Protein AF-A0A530LPA0-F1 (afdb_monomer_lite)

pLDDT: mean 93.39, std 4.48, range [71.62, 98.31]

Foldseek 3Di:
DDDDDPDDDCVPDPDSLLVVLVCCVVVVDVDDDDQQLSVQQNCVVVVNPDDDDDPQPDPDDDGPDDDDDDDDPPVPVVVVVVRVVVCVVCVVVVVVVSVVSRRFDADPVRHTDND

Structure (mmCIF, N/CA/C/O backbone):
data_AF-A0A530LPA0-F1
#
_entry.id   AF-A0A530LPA0-F1
#
loop_
_atom_site.group_PDB
_atom_site.id
_atom_site.type_symbol
_atom_site.label_atom_id
_atom_site.label_alt_id
_atom_site.label_comp_id
_atom_site.label_asym_id
_atom_site.label_entity_id
_atom_site.label_seq_id
_atom_site.pdbx_PDB_ins_code
_atom_site.Cartn_x
_atom_site.Cartn_y
_atom_site.Cartn_z
_atom_site.occupancy
_atom_site.B_iso_or_equiv
_atom_site.auth_seq_id
_atom_site.auth_comp_id
_atom_site.auth_asym_id
_atom_site.auth_atom_id
_atom_site.pdbx_PDB_model_num
ATOM 1 N N . ALA A 1 1 ? -8.422 -9.489 20.293 1.00 81.62 1 ALA A N 1
ATOM 2 C CA . ALA A 1 1 ? -8.286 -8.972 18.916 1.00 81.62 1 ALA A CA 1
ATOM 3 C C . ALA A 1 1 ? -9.115 -9.838 17.975 1.00 81.62 1 ALA A C 1
ATOM 5 O O . ALA A 1 1 ? -9.119 -11.052 18.153 1.00 81.62 1 ALA A O 1
ATOM 6 N N . LYS A 1 2 ? -9.837 -9.238 17.020 1.00 91.00 2 LYS A N 1
ATOM 7 C CA . LYS A 1 2 ? -10.580 -9.983 15.993 1.00 91.00 2 LYS A CA 1
ATOM 8 C C . LYS A 1 2 ? -9.608 -10.499 14.927 1.00 91.00 2 LYS A C 1
ATOM 10 O O . LYS A 1 2 ? -8.714 -9.766 14.517 1.00 91.00 2 LYS A O 1
ATOM 15 N N . ILE A 1 3 ? -9.770 -11.755 14.516 1.00 91.44 3 ILE A N 1
ATOM 16 C CA . ILE A 1 3 ? -8.892 -12.413 13.541 1.00 91.44 3 ILE A CA 1
ATOM 17 C C . ILE A 1 3 ? -9.481 -12.235 12.142 1.00 91.44 3 ILE A C 1
ATOM 19 O O . ILE A 1 3 ? -10.670 -12.484 11.939 1.00 91.44 3 ILE A O 1
ATOM 23 N N . TYR A 1 4 ? -8.636 -11.844 11.189 1.00 92.56 4 TYR A N 1
ATOM 24 C CA . TYR A 1 4 ? -8.971 -11.752 9.770 1.00 92.56 4 TYR A CA 1
ATOM 25 C C . TYR A 1 4 ? -8.060 -12.704 8.976 1.00 92.56 4 TYR A C 1
ATOM 27 O O . TYR A 1 4 ? -6.855 -12.741 9.240 1.00 92.56 4 TYR A O 1
ATOM 35 N N . PRO A 1 5 ? -8.597 -13.510 8.045 1.00 91.75 5 PRO A N 1
ATOM 36 C CA . PRO A 1 5 ? -7.805 -14.460 7.267 1.00 91.75 5 PRO A CA 1
ATOM 37 C C . PRO A 1 5 ? -6.829 -13.751 6.320 1.00 91.75 5 PRO A C 1
ATOM 39 O O . PRO A 1 5 ? -7.221 -12.892 5.541 1.00 91.75 5 PRO A O 1
ATOM 42 N N . LEU A 1 6 ? -5.554 -14.144 6.339 1.00 84.94 6 LEU A N 1
ATOM 43 C CA . LEU A 1 6 ? -4.540 -13.545 5.461 1.00 84.94 6 LEU A CA 1
ATOM 44 C C . LEU A 1 6 ? -4.772 -13.886 3.980 1.00 84.94 6 LEU A C 1
ATOM 46 O O . LEU A 1 6 ? -4.619 -13.030 3.113 1.00 84.94 6 LEU A O 1
ATOM 50 N N . ALA A 1 7 ? -5.120 -15.142 3.695 1.00 86.94 7 ALA A N 1
ATOM 51 C CA . ALA A 1 7 ? -5.345 -15.637 2.345 1.00 86.94 7 ALA A CA 1
ATOM 52 C C . ALA A 1 7 ? -6.846 -15.776 2.086 1.00 86.94 7 ALA A C 1
ATOM 54 O O . ALA A 1 7 ? -7.522 -16.581 2.727 1.00 86.94 7 ALA A O 1
ATOM 55 N N . VAL A 1 8 ? -7.352 -14.995 1.134 1.00 90.19 8 VAL A N 1
ATOM 56 C CA . VAL A 1 8 ? -8.737 -15.057 0.658 1.00 90.19 8 VAL A CA 1
ATOM 57 C C . VAL A 1 8 ? -8.760 -14.984 -0.864 1.00 90.19 8 VAL A C 1
ATOM 59 O O . VAL A 1 8 ? -7.917 -14.324 -1.471 1.00 90.19 8 VAL A O 1
ATOM 62 N N . ASP A 1 9 ? -9.732 -15.649 -1.486 1.00 91.88 9 ASP A N 1
ATOM 63 C CA . ASP A 1 9 ? -10.008 -15.464 -2.909 1.00 91.88 9 ASP A CA 1
ATOM 64 C C . ASP A 1 9 ? -10.897 -14.230 -3.086 1.00 91.88 9 ASP A C 1
ATOM 66 O O . ASP A 1 9 ? -12.106 -14.272 -2.835 1.00 91.88 9 ASP A O 1
ATOM 70 N N . THR A 1 10 ? -10.288 -13.126 -3.521 1.00 90.12 10 THR A N 1
ATOM 71 C CA . THR A 1 10 ? -10.970 -11.835 -3.669 1.00 90.12 10 THR A CA 1
ATOM 72 C C . THR A 1 10 ? -12.014 -11.802 -4.789 1.00 90.12 10 THR A C 1
ATOM 74 O O . THR A 1 10 ? -12.749 -10.827 -4.907 1.00 90.12 10 THR A O 1
ATOM 77 N N . ARG A 1 11 ? -12.123 -12.861 -5.606 1.00 91.19 11 ARG A N 1
ATOM 78 C CA . ARG A 1 11 ? -13.170 -12.988 -6.635 1.00 91.19 11 ARG A CA 1
ATOM 79 C C . ARG A 1 11 ? -14.525 -13.374 -6.048 1.00 91.19 11 ARG A C 1
ATOM 81 O O . ARG A 1 11 ? -15.550 -13.107 -6.664 1.00 91.19 11 ARG A O 1
ATOM 88 N N . VAL A 1 12 ? -14.524 -14.031 -4.888 1.00 94.00 12 VAL A N 1
ATOM 89 C CA . VAL A 1 12 ? -15.738 -14.542 -4.224 1.00 94.00 12 VAL A CA 1
ATOM 90 C C . VAL A 1 12 ? -15.906 -14.018 -2.800 1.00 94.00 12 VAL A C 1
ATOM 92 O O . VAL A 1 12 ? -16.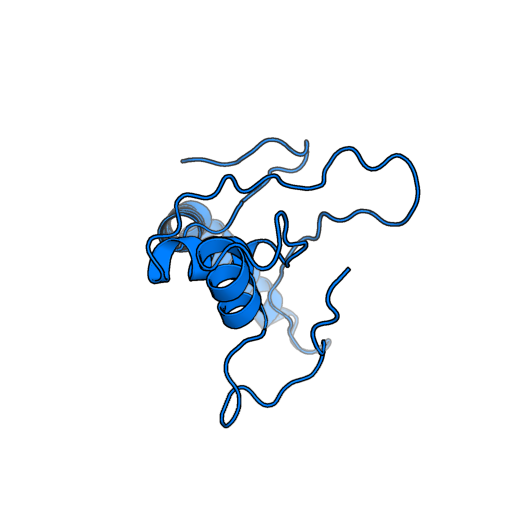995 -14.095 -2.243 1.00 94.00 12 VAL A O 1
ATOM 95 N N . THR A 1 13 ? -14.841 -13.481 -2.207 1.00 91.44 13 THR A N 1
ATOM 96 C CA . THR A 1 13 ? -14.826 -12.912 -0.856 1.00 91.44 13 THR A CA 1
ATOM 97 C C . THR A 1 13 ? -14.344 -11.465 -0.934 1.00 91.44 13 THR A C 1
ATOM 99 O O . THR A 1 13 ? -13.416 -11.190 -1.689 1.00 91.44 13 THR A O 1
ATOM 102 N N . PRO A 1 14 ? -14.909 -10.522 -0.165 1.00 91.25 14 PRO A N 1
ATOM 103 C CA . PRO A 1 14 ? -14.357 -9.173 -0.090 1.00 91.25 14 PRO A CA 1
ATOM 104 C C . PRO A 1 14 ? -12.909 -9.190 0.417 1.00 91.25 14 PRO A C 1
ATOM 106 O O . PRO A 1 14 ? -12.484 -10.095 1.139 1.00 91.25 14 PRO A O 1
ATOM 109 N N . SER A 1 15 ? -12.144 -8.164 0.058 1.00 92.94 15 SER A N 1
ATOM 110 C CA . SER A 1 15 ? -10.784 -7.986 0.566 1.00 92.94 15 SER A CA 1
ATOM 111 C C . SER A 1 15 ? -10.794 -7.802 2.082 1.00 92.94 15 SER A C 1
ATOM 113 O O . SER A 1 15 ? -11.601 -7.041 2.611 1.00 92.94 15 SER A O 1
ATOM 115 N N . MET A 1 16 ? -9.871 -8.437 2.809 1.00 94.12 16 MET A N 1
ATOM 116 C CA . MET A 1 16 ? -9.816 -8.247 4.264 1.00 94.12 16 MET A CA 1
ATOM 117 C C . MET A 1 16 ? -9.449 -6.818 4.666 1.00 94.12 16 MET A C 1
ATOM 119 O O . MET A 1 16 ? -9.877 -6.376 5.726 1.00 94.12 16 MET A O 1
ATOM 123 N N . GLY A 1 17 ? -8.753 -6.063 3.807 1.00 93.75 17 GLY A N 1
ATOM 124 C CA . GLY A 1 17 ? -8.566 -4.624 4.020 1.00 93.75 17 GLY A CA 1
ATOM 125 C C . GLY A 1 17 ? -9.900 -3.879 4.058 1.00 93.75 17 GLY A C 1
ATOM 126 O O . GLY A 1 17 ? -10.158 -3.121 4.985 1.00 93.75 17 GLY A O 1
ATOM 127 N N . GLU A 1 18 ? -10.785 -4.172 3.106 1.00 95.06 18 GLU A N 1
ATOM 128 C CA . GLU A 1 18 ? -12.130 -3.598 3.044 1.00 95.06 18 GLU A CA 1
ATOM 129 C C . GLU A 1 18 ? -12.966 -3.981 4.270 1.00 95.06 18 GLU A C 1
ATOM 131 O O . GLU A 1 18 ? -13.596 -3.127 4.892 1.00 95.06 18 GLU A O 1
ATOM 136 N N . VAL A 1 19 ? -12.954 -5.267 4.640 1.00 95.88 19 VAL A N 1
ATOM 137 C CA . VAL A 1 19 ? -13.710 -5.777 5.791 1.00 95.88 19 VAL A CA 1
ATOM 138 C C . VAL A 1 19 ? -13.227 -5.133 7.090 1.00 95.88 19 VAL A C 1
ATOM 140 O O . VAL A 1 19 ? -14.055 -4.720 7.899 1.00 95.88 19 VAL A O 1
ATOM 143 N N . MET A 1 20 ? -11.912 -4.996 7.283 1.00 95.81 20 MET A N 1
ATOM 144 C CA . MET A 1 20 ? -11.346 -4.356 8.473 1.00 95.81 20 MET A CA 1
ATOM 145 C C . MET A 1 20 ? -11.745 -2.880 8.573 1.00 95.81 20 MET A C 1
ATOM 147 O O . MET A 1 20 ? -12.159 -2.448 9.646 1.00 95.81 20 MET A O 1
ATOM 151 N N . ILE A 1 21 ? -11.700 -2.119 7.473 1.00 95.62 21 ILE A N 1
ATOM 152 C CA . ILE A 1 21 ? -12.148 -0.716 7.483 1.00 95.62 21 ILE A CA 1
ATOM 153 C C . ILE A 1 21 ? -13.658 -0.619 7.754 1.00 95.62 21 ILE A C 1
ATOM 155 O O . ILE A 1 21 ? -14.082 0.197 8.570 1.00 95.62 21 ILE A O 1
ATOM 159 N N . LYS A 1 22 ? -14.481 -1.491 7.158 1.00 96.12 22 LYS A N 1
ATOM 160 C CA . LYS A 1 22 ? -15.925 -1.557 7.454 1.00 96.12 22 LYS A CA 1
ATOM 161 C C . LYS A 1 22 ? -16.206 -1.882 8.920 1.00 96.12 22 LYS A C 1
ATOM 163 O O . LYS A 1 22 ? -17.116 -1.310 9.513 1.00 96.12 22 LYS A O 1
ATOM 168 N N . ASP A 1 23 ? -15.438 -2.790 9.512 1.00 96.38 23 ASP A N 1
ATOM 169 C CA . ASP A 1 23 ? -15.586 -3.153 10.918 1.00 96.38 23 ASP A CA 1
ATOM 170 C C . ASP A 1 23 ? -15.113 -2.040 11.867 1.00 96.38 23 ASP A C 1
ATOM 172 O O . ASP A 1 23 ? -15.717 -1.885 12.929 1.00 96.38 23 ASP A O 1
ATOM 176 N N . MET A 1 24 ? -14.110 -1.238 11.481 1.00 95.00 24 MET A N 1
ATOM 177 C CA . MET A 1 24 ? -13.754 -0.003 12.195 1.00 95.00 24 MET A CA 1
ATOM 178 C C . MET A 1 24 ? -14.896 1.015 12.163 1.00 95.00 24 MET A C 1
ATOM 180 O O . MET A 1 24 ? -15.306 1.507 13.210 1.00 95.00 24 MET A O 1
ATOM 184 N N . LEU A 1 25 ? -15.466 1.285 10.983 1.00 95.06 25 LEU A N 1
ATOM 185 C CA . LEU A 1 25 ? -16.592 2.218 10.834 1.00 95.06 25 LEU A CA 1
ATOM 186 C C . LEU A 1 25 ? -17.847 1.756 11.586 1.00 95.06 25 LEU A C 1
ATOM 188 O O . LEU A 1 25 ? -18.611 2.573 12.090 1.00 95.06 25 LEU A O 1
ATOM 192 N N . ALA A 1 26 ? -18.048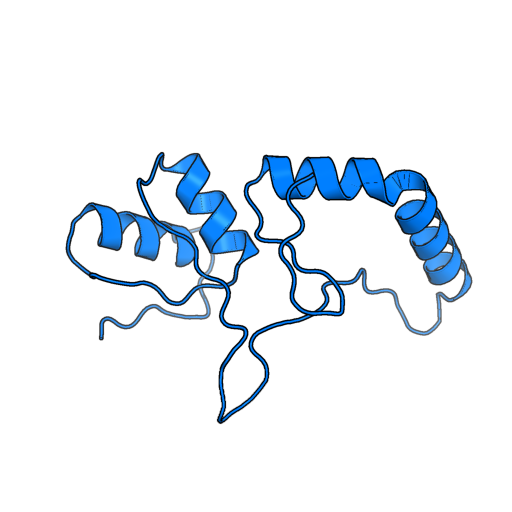 0.442 11.692 1.00 95.75 26 ALA A N 1
ATOM 193 C CA . ALA A 1 26 ? -19.123 -0.155 12.477 1.00 95.75 26 ALA A CA 1
ATOM 194 C C . ALA A 1 26 ? -18.827 -0.216 13.991 1.00 95.75 26 ALA A C 1
ATOM 196 O O . ALA A 1 26 ? -19.632 -0.780 14.731 1.00 95.75 26 ALA A O 1
ATOM 197 N N . GLY A 1 27 ? -17.675 0.286 14.452 1.00 95.00 27 GLY A N 1
ATOM 198 C CA . GLY A 1 27 ? -17.280 0.283 15.864 1.00 95.00 27 GLY A CA 1
ATOM 199 C C . GLY A 1 27 ? -17.014 -1.109 16.446 1.00 95.00 27 GLY A C 1
ATOM 200 O O . GLY A 1 27 ? -17.065 -1.295 17.657 1.00 95.00 27 GLY A O 1
ATOM 201 N N . LYS A 1 28 ? -16.764 -2.121 15.604 1.00 96.50 28 LYS A N 1
ATOM 202 C CA . LYS A 1 28 ? -16.470 -3.493 16.062 1.00 96.50 28 LYS A CA 1
ATOM 203 C C . LYS A 1 28 ? -15.010 -3.678 16.456 1.00 96.50 28 LYS A C 1
ATOM 205 O O . LYS A 1 28 ? -14.686 -4.623 17.176 1.00 96.50 28 LYS A O 1
ATOM 210 N N . ILE A 1 29 ? -14.132 -2.844 15.908 1.00 95.69 29 ILE A N 1
ATOM 211 C CA . ILE A 1 29 ? -12.716 -2.777 16.249 1.00 95.69 29 ILE A CA 1
ATOM 212 C C . ILE A 1 29 ? -12.300 -1.311 16.358 1.00 95.69 29 ILE A C 1
ATOM 214 O O . ILE A 1 29 ? -12.724 -0.490 15.551 1.00 95.69 29 ILE A O 1
ATOM 218 N N . ASP A 1 30 ? -11.440 -1.004 17.324 1.00 94.12 30 ASP A N 1
ATOM 219 C CA . ASP A 1 30 ? -10.953 0.364 17.549 1.00 94.12 30 ASP A CA 1
ATOM 220 C C . ASP A 1 30 ? -9.735 0.705 16.674 1.00 94.12 30 ASP A C 1
ATOM 222 O O . ASP A 1 30 ? -9.441 1.869 16.417 1.00 94.12 30 ASP A O 1
ATOM 226 N N . ALA A 1 31 ? -9.004 -0.318 16.218 1.00 94.94 31 ALA A N 1
ATOM 227 C CA . ALA A 1 31 ? -7.806 -0.171 15.400 1.00 94.94 31 ALA A CA 1
ATOM 228 C C . ALA A 1 31 ? -7.611 -1.363 14.452 1.00 94.94 31 ALA A C 1
ATOM 230 O O . ALA A 1 31 ? -7.975 -2.501 14.768 1.00 94.94 31 ALA A O 1
ATOM 231 N N . ALA A 1 32 ? -6.973 -1.100 13.310 1.00 94.06 32 ALA A N 1
ATOM 232 C CA . ALA A 1 32 ? -6.614 -2.088 12.300 1.00 94.06 32 ALA A CA 1
ATOM 233 C C . ALA A 1 32 ? -5.118 -2.005 11.969 1.00 94.06 32 ALA A C 1
ATOM 235 O O . ALA A 1 32 ? -4.590 -0.927 11.709 1.00 94.06 32 ALA A O 1
ATOM 236 N N . VAL A 1 33 ? -4.445 -3.158 11.927 1.00 93.06 33 VAL A N 1
ATOM 237 C CA . VAL A 1 33 ? -3.082 -3.276 11.391 1.00 93.06 33 VAL A CA 1
ATOM 238 C C . VAL A 1 33 ? -3.188 -3.850 9.985 1.00 93.06 33 VAL A C 1
ATOM 240 O O . VAL A 1 33 ? -3.616 -4.989 9.806 1.00 93.06 33 VAL A O 1
ATOM 243 N N . LEU A 1 34 ? -2.836 -3.040 8.989 1.00 93.12 34 LEU A N 1
ATOM 244 C CA . LEU A 1 34 ? -3.014 -3.336 7.571 1.00 93.12 34 LEU A CA 1
ATOM 245 C C . LEU A 1 34 ? -1.776 -2.934 6.773 1.00 93.12 34 LEU A C 1
ATOM 247 O O . LEU A 1 34 ? -0.999 -2.070 7.180 1.00 93.12 34 LEU A O 1
ATOM 251 N N . TRP A 1 35 ? -1.619 -3.533 5.593 1.00 93.62 35 TRP A N 1
ATOM 252 C CA . TRP A 1 35 ? -0.617 -3.084 4.636 1.00 93.62 35 TRP A CA 1
ATOM 253 C C . TRP A 1 35 ? -0.983 -1.694 4.101 1.00 93.62 35 TRP A C 1
ATOM 255 O O . TRP A 1 35 ? -2.119 -1.473 3.675 1.00 93.62 35 TRP A O 1
ATOM 265 N N . GLY A 1 36 ? -0.020 -0.768 4.112 1.00 94.69 36 GLY A N 1
ATOM 266 C CA . GLY A 1 36 ? -0.230 0.655 3.815 1.00 94.69 36 GLY A CA 1
ATOM 267 C C . GLY A 1 36 ? -1.056 0.938 2.553 1.00 94.69 36 GLY A C 1
ATOM 268 O O . GLY A 1 36 ? -2.063 1.635 2.661 1.00 94.69 36 GLY A O 1
ATOM 269 N N . PRO A 1 37 ? -0.710 0.370 1.380 1.00 95.69 37 PRO A N 1
ATOM 270 C CA . PRO A 1 37 ? -1.487 0.557 0.155 1.00 95.69 37 PRO A CA 1
ATOM 271 C C . PRO A 1 37 ? -2.959 0.144 0.269 1.00 95.69 37 PRO A C 1
ATOM 273 O O . PRO A 1 37 ? -3.825 0.833 -0.260 1.00 95.69 37 PRO A O 1
ATOM 276 N N . MET A 1 38 ? -3.266 -0.942 0.988 1.00 94.81 38 MET A N 1
ATOM 277 C CA . MET A 1 38 ? -4.651 -1.381 1.196 1.00 94.81 38 MET A CA 1
ATOM 278 C C . MET A 1 38 ? -5.393 -0.467 2.169 1.00 94.81 38 MET A C 1
ATOM 280 O O . MET A 1 38 ? -6.540 -0.117 1.909 1.00 94.81 38 MET A O 1
ATOM 284 N N . ALA A 1 39 ? -4.746 -0.082 3.274 1.00 95.06 39 ALA A N 1
ATOM 285 C CA . ALA A 1 39 ? -5.332 0.826 4.256 1.00 95.06 39 ALA A CA 1
ATOM 286 C C . ALA A 1 39 ? -5.679 2.177 3.616 1.00 95.06 39 ALA A C 1
ATOM 288 O O . ALA A 1 39 ? -6.807 2.643 3.742 1.00 95.06 39 ALA A O 1
ATOM 289 N N . GLY A 1 40 ? -4.730 2.748 2.870 1.00 95.38 40 GLY A N 1
ATOM 290 C CA . GLY A 1 40 ?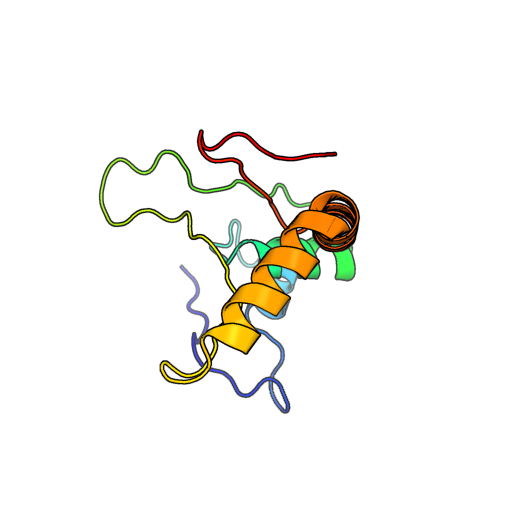 -4.894 3.989 2.121 1.00 95.38 40 GLY A CA 1
ATOM 291 C C . GLY A 1 40 ? -6.054 3.943 1.137 1.00 95.38 40 GLY A C 1
ATOM 292 O O . GLY A 1 40 ? -6.973 4.764 1.215 1.00 95.38 40 GLY A O 1
ATOM 293 N N . TYR A 1 41 ? -6.034 2.932 0.266 1.00 96.19 41 TYR A N 1
ATOM 294 C CA . TYR A 1 41 ? -7.048 2.723 -0.760 1.00 96.19 41 TYR A CA 1
ATOM 295 C C . TYR A 1 41 ? -8.455 2.581 -0.166 1.00 96.19 41 TYR A C 1
ATOM 297 O O . TYR A 1 41 ? -9.343 3.361 -0.502 1.00 96.19 41 TYR A O 1
ATOM 305 N N . TYR A 1 42 ? -8.669 1.634 0.754 1.00 96.25 42 TYR A N 1
ATOM 306 C CA . TYR A 1 42 ? -10.009 1.378 1.291 1.00 96.25 42 TYR A CA 1
ATOM 307 C C . TYR A 1 42 ? -10.510 2.480 2.220 1.00 96.25 42 TYR A C 1
ATOM 309 O O . TYR A 1 42 ? -11.713 2.725 2.240 1.00 96.25 42 TYR A O 1
ATOM 317 N N . ALA A 1 43 ? -9.628 3.174 2.948 1.00 95.06 43 ALA A N 1
ATOM 318 C CA . ALA A 1 43 ? -10.035 4.344 3.722 1.00 95.06 43 ALA A CA 1
ATOM 319 C C . ALA A 1 43 ? -10.626 5.431 2.811 1.00 95.06 43 ALA A C 1
ATOM 321 O O . ALA A 1 43 ? -11.675 5.988 3.125 1.00 95.06 43 ALA A O 1
ATOM 322 N N . ARG A 1 44 ? -10.006 5.675 1.647 1.00 95.00 44 ARG A N 1
ATOM 323 C CA . ARG A 1 44 ? -10.521 6.620 0.648 1.00 95.00 44 ARG A CA 1
ATOM 324 C C . ARG A 1 44 ? -11.827 6.136 0.018 1.00 95.00 44 ARG A C 1
ATOM 326 O O . ARG A 1 44 ? -12.798 6.884 0.011 1.00 95.00 44 ARG A O 1
ATOM 333 N N . GLU A 1 45 ? -11.855 4.915 -0.516 1.00 95.44 45 GLU A N 1
ATOM 334 C CA . GLU A 1 45 ? -13.023 4.387 -1.246 1.00 95.44 45 GLU A CA 1
ATOM 335 C C . GLU A 1 45 ? -14.276 4.286 -0.365 1.00 95.44 45 GLU A C 1
ATOM 337 O O . GLU A 1 45 ? -15.391 4.479 -0.842 1.00 95.44 45 GLU A O 1
ATOM 342 N N . LEU A 1 46 ? -14.102 4.005 0.929 1.00 95.31 46 LEU A N 1
ATOM 343 C CA . LEU A 1 46 ? -15.203 3.897 1.888 1.00 95.31 46 LEU A CA 1
ATOM 344 C C . LEU A 1 46 ? -15.526 5.222 2.595 1.00 95.31 46 LEU A C 1
ATOM 346 O O . LEU A 1 46 ? -16.418 5.238 3.441 1.00 95.31 46 LEU A O 1
ATOM 350 N N . GLY A 1 47 ? -14.816 6.314 2.280 1.00 93.69 47 GLY A N 1
ATOM 351 C CA . GLY A 1 47 ? -14.992 7.610 2.942 1.00 93.69 47 GLY A CA 1
ATOM 352 C C . GLY A 1 47 ? -14.766 7.540 4.454 1.00 93.69 47 GLY A C 1
ATOM 353 O O . GLY A 1 47 ? -15.484 8.182 5.217 1.00 93.69 47 GLY A O 1
ATOM 354 N N . ALA A 1 48 ? -13.826 6.701 4.891 1.00 92.88 48 ALA A N 1
ATOM 355 C CA . ALA A 1 48 ? -13.594 6.434 6.299 1.00 92.88 48 ALA A CA 1
ATOM 356 C C . ALA A 1 48 ? -12.857 7.603 6.968 1.00 92.88 48 ALA A C 1
ATOM 358 O O . ALA A 1 48 ? -11.761 7.969 6.541 1.00 92.88 48 ALA A O 1
ATOM 359 N N . ASP A 1 49 ? -13.424 8.141 8.049 1.00 91.75 49 ASP A N 1
ATOM 360 C CA . ASP A 1 49 ? -12.757 9.132 8.900 1.00 91.75 49 ASP A CA 1
ATOM 361 C C . ASP A 1 49 ? -11.779 8.427 9.850 1.00 91.75 49 ASP A C 1
ATOM 363 O O . ASP A 1 49 ? -12.093 8.105 10.997 1.00 91.75 49 ASP A O 1
ATOM 367 N N . VAL A 1 50 ? -10.613 8.062 9.314 1.00 90.69 50 VAL A N 1
ATOM 368 C CA . VAL A 1 50 ? -9.575 7.316 10.032 1.00 90.69 50 VAL A CA 1
ATOM 369 C C . VAL A 1 50 ? -8.207 7.950 9.835 1.00 90.69 50 VAL A C 1
ATOM 371 O O . VAL A 1 50 ? -7.848 8.398 8.746 1.00 90.69 50 VAL A O 1
ATOM 374 N N . THR A 1 51 ? -7.392 7.909 10.885 1.00 93.00 51 THR A N 1
ATOM 375 C CA . THR A 1 51 ? -5.987 8.314 10.813 1.00 93.00 51 THR A CA 1
ATOM 376 C C . THR A 1 51 ? -5.122 7.115 10.441 1.00 9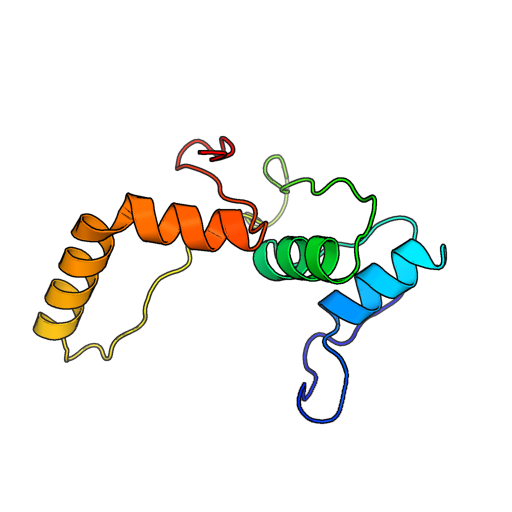3.00 51 THR A C 1
ATOM 378 O O . THR A 1 51 ? -5.079 6.121 11.166 1.00 93.00 51 THR A O 1
ATOM 381 N N . ILE A 1 52 ? -4.384 7.215 9.334 1.00 93.31 52 ILE A N 1
ATOM 382 C CA . ILE A 1 52 ? -3.407 6.199 8.924 1.00 93.31 52 ILE A CA 1
ATOM 383 C C . ILE A 1 52 ? -2.045 6.552 9.521 1.00 93.31 52 ILE A C 1
ATOM 385 O O . ILE A 1 52 ? -1.481 7.603 9.222 1.00 93.31 52 ILE A O 1
ATOM 389 N N . VAL A 1 53 ? -1.501 5.654 10.345 1.00 94.00 53 VAL A N 1
ATOM 390 C CA . VAL A 1 53 ? -0.207 5.838 11.016 1.00 94.00 53 VAL A CA 1
ATOM 391 C C . VAL A 1 53 ? 0.785 4.776 10.527 1.00 94.00 53 VAL A C 1
ATOM 393 O O . VAL A 1 53 ? 0.622 3.600 10.856 1.00 94.00 53 VAL A O 1
ATOM 396 N N . PRO A 1 54 ? 1.819 5.150 9.750 1.00 93.31 54 PRO A N 1
ATOM 3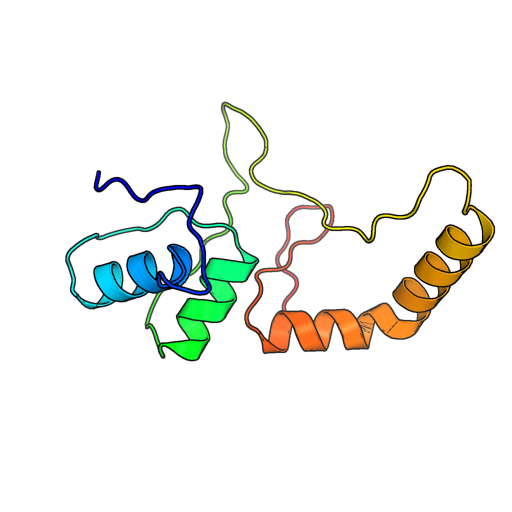97 C CA . PRO A 1 54 ? 2.887 4.228 9.373 1.00 93.31 54 PRO A CA 1
ATOM 398 C C . PRO A 1 54 ? 3.677 3.725 10.594 1.00 93.31 54 PRO A C 1
ATOM 400 O O . PRO A 1 54 ? 4.104 4.509 11.444 1.00 93.31 54 PRO A O 1
ATOM 403 N N . LEU A 1 55 ? 3.915 2.413 10.663 1.00 93.00 55 LEU A N 1
ATOM 404 C CA . LEU A 1 55 ? 4.671 1.772 11.746 1.00 93.00 55 LEU A CA 1
ATOM 405 C C . LEU A 1 55 ? 6.184 1.872 11.492 1.00 93.00 55 LEU A C 1
ATOM 407 O O . LEU A 1 55 ? 6.787 0.991 10.881 1.00 93.00 55 LEU A O 1
ATOM 411 N N . LEU A 1 56 ? 6.797 2.972 11.935 1.00 90.94 56 LEU A N 1
ATOM 412 C CA . LEU A 1 56 ? 8.206 3.303 11.645 1.00 90.94 56 LEU A CA 1
ATOM 413 C C . LEU A 1 56 ? 9.132 3.229 12.869 1.00 90.94 56 LEU A C 1
ATOM 415 O O . LEU A 1 56 ? 10.350 3.236 12.728 1.00 90.94 56 LEU A O 1
ATOM 419 N N . LYS A 1 57 ? 8.572 3.174 14.085 1.00 88.44 57 LYS A N 1
ATOM 420 C CA . LYS A 1 57 ? 9.321 3.303 15.353 1.00 88.44 57 LYS A CA 1
ATOM 421 C C . LYS A 1 57 ? 9.336 2.023 16.191 1.00 88.44 57 LYS A C 1
ATOM 423 O O . LYS A 1 57 ? 9.589 2.075 17.396 1.00 88.44 57 LYS A O 1
ATOM 428 N N . GLU A 1 58 ? 9.066 0.884 15.565 1.00 87.62 58 GLU A N 1
ATOM 429 C CA . GLU A 1 58 ? 9.086 -0.414 16.236 1.00 87.62 58 GLU A CA 1
ATOM 430 C C . GLU A 1 58 ? 10.505 -0.729 16.733 1.00 87.62 58 GLU A C 1
ATOM 432 O O . GLU A 1 58 ? 11.459 -0.775 15.958 1.00 87.62 58 GLU A O 1
ATOM 437 N N . LYS A 1 59 ? 10.661 -0.915 18.051 1.00 80.75 59 LYS A N 1
ATOM 438 C CA . LYS A 1 59 ? 11.968 -1.171 18.693 1.00 80.75 59 LYS A CA 1
ATOM 439 C C . LYS A 1 59 ? 12.371 -2.645 18.664 1.00 80.75 59 LYS A C 1
ATOM 441 O O . LYS A 1 59 ? 13.533 -2.973 18.886 1.00 80.75 59 LYS A O 1
ATOM 446 N N . THR A 1 60 ? 11.403 -3.529 18.445 1.00 83.06 60 THR A N 1
ATOM 447 C CA . THR A 1 60 ? 11.552 -4.984 18.503 1.00 83.06 60 THR A CA 1
ATOM 448 C C . THR A 1 60 ? 10.841 -5.617 17.319 1.00 83.06 60 THR A C 1
ATOM 450 O O . THR A 1 60 ? 9.754 -5.177 16.956 1.00 83.06 60 THR A O 1
ATOM 453 N N . GLY A 1 61 ? 11.411 -6.686 16.765 1.00 78.12 61 GLY A N 1
ATOM 454 C CA . GLY A 1 61 ? 10.845 -7.377 15.608 1.00 78.12 61 GLY A CA 1
ATOM 455 C C . GLY A 1 61 ? 11.407 -6.875 14.278 1.00 78.12 61 GLY A C 1
ATOM 456 O O . GLY A 1 61 ? 12.411 -6.164 14.227 1.00 78.12 61 GLY A O 1
ATOM 457 N N . SER A 1 62 ? 10.793 -7.316 13.182 1.00 82.69 62 SER A N 1
ATOM 458 C CA . SER A 1 62 ? 11.189 -6.911 11.832 1.00 82.69 62 SER A CA 1
ATOM 459 C C . SER A 1 62 ? 10.717 -5.492 11.513 1.00 82.69 62 SER A C 1
ATOM 461 O O . SER A 1 62 ? 9.727 -5.018 12.065 1.00 82.69 62 SER A O 1
ATOM 463 N N . ARG A 1 63 ? 11.403 -4.822 10.578 1.00 83.94 63 ARG A N 1
ATOM 464 C CA . ARG A 1 63 ? 10.911 -3.560 10.007 1.00 83.94 63 ARG A CA 1
ATOM 465 C C . ARG A 1 63 ? 9.528 -3.777 9.392 1.00 83.94 63 ARG A C 1
ATOM 467 O O . ARG A 1 63 ? 9.324 -4.774 8.709 1.00 83.94 63 ARG A O 1
ATOM 474 N N . MET A 1 64 ? 8.623 -2.824 9.604 1.00 90.25 64 MET A N 1
ATOM 475 C CA . MET A 1 64 ? 7.286 -2.808 8.991 1.00 90.25 64 MET A CA 1
ATOM 476 C C . MET A 1 64 ? 7.226 -1.911 7.740 1.00 90.25 64 MET A C 1
ATOM 478 O O . MET A 1 64 ? 6.174 -1.781 7.116 1.00 90.25 64 MET A O 1
ATOM 482 N N . SER A 1 65 ? 8.361 -1.321 7.345 1.00 90.69 65 SER A N 1
ATOM 483 C CA . SER A 1 65 ? 8.547 -0.579 6.099 1.00 90.69 65 SER A CA 1
ATOM 484 C C . SER A 1 65 ? 9.265 -1.429 5.048 1.00 90.69 65 SER A C 1
ATOM 486 O O . SER A 1 65 ? 10.313 -2.026 5.306 1.00 90.69 65 SER A O 1
ATOM 488 N N . TYR A 1 66 ? 8.705 -1.470 3.837 1.00 91.62 66 TYR A N 1
ATOM 489 C CA . TYR A 1 66 ? 9.213 -2.282 2.731 1.00 91.62 66 TYR A CA 1
ATOM 490 C C . TYR A 1 66 ? 9.215 -1.489 1.426 1.00 91.62 66 TYR A C 1
ATOM 492 O O . TYR A 1 66 ? 8.278 -0.748 1.136 1.00 91.62 66 TYR A O 1
ATOM 500 N N . ARG A 1 67 ? 10.254 -1.693 0.607 1.00 92.00 67 ARG A N 1
ATOM 501 C CA . ARG A 1 67 ? 10.311 -1.168 -0.763 1.00 92.00 67 ARG A CA 1
ATOM 502 C C . ARG A 1 67 ? 9.550 -2.105 -1.700 1.00 92.00 67 ARG A C 1
ATOM 504 O O . ARG A 1 67 ? 9.797 -3.309 -1.701 1.00 92.00 67 ARG A O 1
ATOM 511 N N . ILE A 1 68 ? 8.662 -1.541 -2.512 1.00 93.00 68 ILE A N 1
ATOM 512 C CA . ILE A 1 68 ? 7.925 -2.263 -3.555 1.00 93.00 68 ILE A CA 1
ATOM 513 C C . ILE A 1 68 ? 8.654 -2.040 -4.880 1.00 93.00 68 ILE A C 1
ATOM 515 O O . ILE A 1 68 ? 9.035 -0.917 -5.197 1.00 93.00 68 ILE A O 1
ATOM 519 N N . THR A 1 69 ? 8.871 -3.107 -5.647 1.00 94.50 69 THR A N 1
ATOM 520 C CA . THR A 1 69 ? 9.579 -3.044 -6.931 1.00 94.50 69 THR A CA 1
ATOM 521 C C . THR A 1 69 ? 8.908 -3.924 -7.979 1.00 94.50 69 THR A C 1
ATOM 523 O O . THR A 1 69 ? 8.121 -4.813 -7.652 1.00 94.50 69 THR A O 1
ATOM 526 N N . MET A 1 70 ? 9.234 -3.685 -9.247 1.00 96.00 70 MET A N 1
ATOM 527 C CA . MET A 1 70 ? 8.815 -4.536 -10.356 1.00 96.00 70 MET A CA 1
ATOM 528 C C . MET A 1 70 ? 9.762 -5.736 -10.479 1.00 96.00 70 MET A C 1
ATOM 530 O O . MET A 1 70 ? 10.980 -5.579 -10.568 1.00 96.00 70 MET A O 1
ATOM 534 N N . GLY A 1 71 ? 9.203 -6.947 -10.489 1.00 95.69 71 GLY A N 1
ATOM 535 C CA . GLY A 1 71 ? 9.958 -8.187 -10.668 1.00 95.69 71 GLY A CA 1
ATOM 536 C C . GLY A 1 71 ? 10.113 -8.567 -12.141 1.00 95.69 71 GLY A C 1
ATOM 537 O O . GLY A 1 71 ? 9.149 -8.519 -12.901 1.00 95.69 71 GLY A O 1
ATOM 538 N N . VAL A 1 72 ? 11.314 -8.994 -12.539 1.00 97.00 72 VAL A N 1
ATOM 539 C CA . VAL A 1 72 ? 11.603 -9.575 -13.864 1.00 97.00 72 VAL A CA 1
ATOM 540 C C . VAL A 1 72 ? 12.353 -10.897 -13.710 1.00 97.00 72 VAL A C 1
ATOM 542 O O . VAL A 1 72 ? 12.947 -11.152 -12.660 1.00 97.00 72 VAL A O 1
ATOM 545 N N . ARG A 1 73 ? 12.359 -11.744 -14.750 1.00 98.00 73 ARG A N 1
ATOM 546 C CA . ARG A 1 73 ? 13.163 -12.977 -14.726 1.00 98.00 73 ARG A CA 1
ATOM 547 C C . ARG A 1 73 ? 14.657 -12.646 -14.622 1.00 98.00 73 ARG A C 1
ATOM 549 O O . ARG A 1 73 ? 15.092 -11.654 -15.210 1.00 98.00 73 ARG A O 1
ATOM 556 N N . PRO A 1 74 ? 15.471 -13.498 -13.972 1.00 96.12 74 PRO A N 1
ATOM 557 C CA . PRO A 1 74 ? 16.908 -13.256 -13.838 1.00 96.12 74 PRO A CA 1
ATOM 558 C C . PRO A 1 74 ? 17.657 -13.076 -15.169 1.00 96.12 74 PRO A C 1
ATOM 560 O O . PRO A 1 74 ? 18.634 -12.335 -15.215 1.00 96.12 74 PRO A O 1
ATOM 563 N N . SER A 1 75 ? 17.208 -13.705 -16.258 1.00 97.44 75 SER A N 1
ATOM 564 C CA . SER A 1 75 ? 17.791 -13.547 -17.600 1.00 97.44 75 SER A CA 1
ATOM 565 C C . SER A 1 75 ? 17.528 -12.179 -18.241 1.00 97.44 75 SER A C 1
ATOM 567 O O . SER A 1 75 ? 18.293 -11.745 -19.099 1.00 97.44 75 SER A O 1
ATOM 569 N N . ASP A 1 76 ? 16.476 -11.470 -17.827 1.00 97.69 76 ASP A N 1
ATOM 570 C CA . ASP A 1 76 ? 15.908 -10.346 -18.581 1.00 97.69 76 ASP A CA 1
ATOM 571 C C . ASP A 1 76 ? 16.550 -9.007 -18.165 1.00 97.69 76 ASP A C 1
ATOM 573 O O . ASP A 1 76 ? 15.887 -8.061 -17.732 1.00 97.69 76 ASP A O 1
ATOM 577 N N . GLN A 1 77 ? 17.881 -8.918 -18.271 1.00 97.31 77 GLN A N 1
ATOM 578 C CA . GLN A 1 77 ? 18.646 -7.759 -17.788 1.00 97.31 77 GLN A CA 1
ATOM 579 C C . GLN A 1 77 ? 18.368 -6.472 -18.577 1.00 97.31 77 GLN A C 1
ATOM 581 O O . GLN A 1 77 ? 18.258 -5.405 -17.971 1.00 97.31 77 GLN A O 1
ATOM 586 N N . GLU A 1 78 ? 18.198 -6.552 -19.900 1.00 97.62 78 GLU A N 1
ATOM 587 C CA . GLU A 1 78 ? 17.814 -5.389 -20.719 1.00 97.62 78 GLU A CA 1
ATOM 588 C C . GLU A 1 78 ? 16.413 -4.878 -20.369 1.00 97.62 78 GLU A C 1
ATOM 590 O O . GLU A 1 78 ? 16.175 -3.668 -20.293 1.00 97.62 78 GLU A O 1
ATOM 595 N N . TRP A 1 79 ? 15.494 -5.795 -20.059 1.00 97.50 79 TRP A N 1
ATOM 596 C CA . TRP A 1 79 ? 14.155 -5.424 -19.618 1.00 97.50 79 TRP A CA 1
ATOM 597 C C . TRP A 1 79 ? 14.191 -4.726 -18.259 1.00 97.50 79 TRP A C 1
ATOM 599 O O . TRP A 1 79 ? 13.603 -3.659 -18.096 1.00 97.50 79 TRP A O 1
ATOM 609 N N . LYS A 1 80 ? 14.987 -5.247 -17.315 1.00 97.94 80 LYS A N 1
ATOM 610 C CA . LYS A 1 80 ? 15.246 -4.590 -16.025 1.00 97.94 80 LYS A CA 1
ATOM 611 C C . LYS A 1 80 ? 15.760 -3.158 -16.203 1.00 97.94 80 LYS A C 1
ATOM 613 O O . LYS A 1 80 ? 15.293 -2.244 -15.528 1.00 97.94 80 LYS A O 1
ATOM 618 N N . ARG A 1 81 ? 16.728 -2.949 -17.107 1.00 98.06 81 ARG A N 1
ATOM 619 C CA . ARG A 1 81 ? 17.284 -1.616 -17.408 1.00 98.06 81 ARG A CA 1
ATOM 620 C C . ARG A 1 81 ? 16.223 -0.682 -17.980 1.00 98.06 81 ARG A C 1
ATOM 622 O O . ARG A 1 81 ? 16.146 0.471 -17.562 1.00 98.06 81 ARG A O 1
ATOM 629 N N . THR A 1 82 ? 15.391 -1.192 -18.884 1.00 98.00 82 THR A N 1
ATOM 630 C CA . THR A 1 82 ? 14.287 -0.433 -19.478 1.00 98.00 82 THR A CA 1
ATOM 631 C C . THR A 1 82 ? 13.271 -0.004 -18.422 1.00 98.00 82 THR A C 1
ATOM 633 O O . THR A 1 82 ? 12.970 1.184 -18.341 1.00 98.00 82 THR A O 1
ATOM 636 N N . LEU A 1 83 ? 12.821 -0.922 -17.558 1.00 97.50 83 LEU A N 1
ATOM 637 C CA . LEU A 1 83 ? 11.907 -0.607 -16.454 1.00 97.50 83 LEU A CA 1
ATOM 638 C C . LEU A 1 83 ? 12.489 0.441 -15.501 1.00 97.50 83 LEU A C 1
ATOM 640 O O . LEU A 1 83 ? 11.814 1.411 -15.175 1.00 97.50 83 LEU A O 1
ATOM 644 N N . ASN A 1 84 ? 13.756 0.301 -15.106 1.00 97.94 84 ASN A N 1
ATOM 645 C CA . ASN A 1 84 ? 14.410 1.275 -14.229 1.00 97.94 84 ASN A CA 1
ATOM 646 C C . ASN A 1 84 ? 14.492 2.674 -14.857 1.00 97.94 84 ASN A C 1
ATOM 648 O O . ASN A 1 84 ? 14.360 3.669 -14.146 1.00 97.94 84 ASN A O 1
ATOM 652 N N . ARG A 1 85 ? 14.716 2.763 -16.176 1.00 98.31 85 ARG A N 1
ATOM 653 C CA . ARG A 1 85 ? 14.694 4.041 -16.897 1.00 98.31 85 ARG A CA 1
ATOM 654 C C . ARG A 1 85 ? 13.294 4.652 -16.883 1.00 98.31 85 ARG A C 1
ATOM 656 O O . ARG A 1 85 ? 13.169 5.799 -16.479 1.00 98.31 85 ARG A O 1
ATOM 663 N N . VAL A 1 86 ? 12.266 3.874 -17.224 1.00 97.75 86 VAL A N 1
ATOM 664 C CA . VAL A 1 86 ? 10.870 4.343 -17.222 1.00 97.75 86 VAL A CA 1
ATOM 665 C C . VAL A 1 86 ? 10.446 4.822 -15.834 1.00 97.75 86 VAL A C 1
ATOM 667 O O . VAL A 1 86 ? 9.896 5.912 -15.719 1.00 97.75 86 VAL A O 1
ATOM 670 N N . ILE A 1 87 ? 10.742 4.059 -14.777 1.00 97.25 87 ILE A N 1
ATOM 671 C CA . ILE A 1 87 ? 10.419 4.452 -13.396 1.00 97.25 87 ILE A CA 1
ATOM 672 C C . ILE A 1 87 ? 11.101 5.778 -13.046 1.00 97.25 87 ILE A C 1
ATOM 674 O O . ILE A 1 87 ? 10.452 6.671 -12.517 1.00 97.25 87 ILE A O 1
ATOM 678 N N . ARG A 1 88 ? 12.387 5.937 -13.388 1.00 97.31 88 ARG A N 1
ATOM 679 C CA . ARG A 1 88 ? 13.126 7.177 -13.117 1.00 97.31 88 ARG A CA 1
ATOM 680 C C . ARG A 1 88 ? 12.556 8.374 -13.878 1.00 97.31 88 ARG A C 1
ATOM 682 O O . ARG A 1 88 ? 12.431 9.444 -13.300 1.00 97.31 88 ARG A O 1
ATOM 689 N N . GLU A 1 89 ? 12.248 8.199 -15.160 1.00 98.25 89 GLU A N 1
ATOM 690 C CA . GLU A 1 89 ? 11.734 9.266 -16.028 1.00 98.25 89 GLU A CA 1
ATOM 691 C C . GLU A 1 89 ? 10.315 9.709 -15.646 1.00 98.25 89 GLU A C 1
ATOM 693 O O . GLU A 1 89 ? 9.972 10.859 -15.880 1.00 98.25 89 GLU A O 1
ATOM 698 N N . ASN A 1 90 ? 9.518 8.825 -15.034 1.00 97.81 90 ASN A N 1
ATOM 699 C CA . ASN A 1 90 ? 8.110 9.066 -14.688 1.00 97.81 90 ASN A CA 1
ATOM 700 C C . ASN A 1 90 ? 7.870 9.071 -13.166 1.00 97.81 90 ASN A C 1
ATOM 702 O O . ASN A 1 90 ? 6.763 8.792 -12.699 1.00 97.81 90 ASN A O 1
ATOM 706 N N . GLN A 1 91 ? 8.917 9.304 -12.369 1.00 95.44 91 GLN A N 1
ATOM 707 C CA . GLN A 1 91 ? 8.859 9.166 -10.911 1.00 95.44 91 GLN A CA 1
ATOM 708 C C . GLN A 1 91 ? 7.768 10.059 -10.300 1.00 95.44 91 GLN A C 1
ATOM 710 O O . GLN A 1 91 ? 7.019 9.611 -9.431 1.00 95.44 91 GLN A O 1
ATOM 715 N N . THR A 1 92 ? 7.654 11.300 -10.775 1.00 96.38 92 THR A N 1
ATOM 716 C CA . THR A 1 92 ? 6.667 12.279 -10.303 1.00 96.38 92 THR A CA 1
ATOM 717 C C . THR A 1 92 ? 5.240 11.814 -10.588 1.00 96.38 92 THR A C 1
ATOM 719 O O . THR A 1 92 ? 4.372 11.861 -9.719 1.00 96.38 92 THR A O 1
ATOM 722 N N . GLU A 1 93 ? 4.984 11.308 -11.791 1.00 97.56 93 GLU A N 1
ATOM 723 C CA . GLU A 1 93 ? 3.679 10.816 -12.225 1.00 97.56 93 GLU A CA 1
ATOM 724 C C . GLU A 1 93 ? 3.277 9.557 -11.450 1.00 97.56 93 GLU A C 1
ATOM 726 O O . GLU A 1 93 ? 2.125 9.426 -11.035 1.00 97.56 93 GLU A O 1
ATOM 731 N N . ILE A 1 94 ? 4.232 8.657 -11.197 1.00 96.94 94 ILE A N 1
ATOM 732 C CA . ILE A 1 94 ? 4.021 7.461 -10.375 1.00 96.94 94 ILE A CA 1
ATOM 733 C C . ILE A 1 94 ? 3.653 7.859 -8.942 1.00 96.94 94 ILE A C 1
ATOM 735 O O . ILE A 1 94 ? 2.655 7.361 -8.415 1.00 96.94 94 ILE A O 1
ATOM 739 N N . ILE A 1 95 ? 4.407 8.775 -8.322 1.00 96.25 95 ILE A N 1
ATOM 740 C CA . ILE A 1 95 ? 4.104 9.291 -6.976 1.00 96.25 95 ILE A CA 1
ATOM 741 C C . ILE A 1 95 ? 2.706 9.908 -6.955 1.00 96.25 95 ILE A C 1
ATOM 743 O O . ILE A 1 95 ? 1.904 9.570 -6.086 1.00 96.25 95 ILE A O 1
ATOM 747 N N . LYS A 1 96 ? 2.366 10.729 -7.952 1.00 97.31 96 LYS A N 1
ATOM 748 C CA . LYS A 1 96 ? 1.045 11.356 -8.062 1.00 97.31 96 LYS A CA 1
ATOM 749 C C . LYS A 1 96 ? -0.088 10.333 -8.137 1.00 97.31 96 LYS A C 1
ATOM 751 O O . LYS A 1 96 ? -1.127 10.540 -7.514 1.00 97.31 96 LYS A O 1
ATOM 756 N N . ILE A 1 97 ? 0.088 9.232 -8.868 1.00 96.94 97 ILE A N 1
ATOM 757 C CA . ILE A 1 97 ? -0.903 8.147 -8.919 1.00 96.94 97 ILE A CA 1
ATOM 758 C C . ILE A 1 97 ? -1.048 7.496 -7.540 1.00 96.94 97 ILE A C 1
ATOM 760 O O . ILE A 1 97 ? -2.165 7.337 -7.054 1.00 96.94 97 ILE A O 1
ATOM 764 N N . LEU A 1 98 ? 0.066 7.146 -6.894 1.00 96.81 98 LEU A N 1
ATOM 765 C CA . LEU A 1 98 ? 0.064 6.480 -5.589 1.00 96.81 98 LEU A CA 1
ATOM 766 C C . LEU A 1 98 ? -0.589 7.352 -4.505 1.00 96.81 98 LEU A C 1
ATOM 768 O O . LEU A 1 98 ? -1.487 6.884 -3.803 1.00 96.81 98 LEU A O 1
ATOM 772 N N . LEU A 1 99 ? -0.212 8.631 -4.428 1.00 96.44 99 LEU A N 1
ATOM 773 C CA . LEU A 1 99 ? -0.851 9.617 -3.552 1.00 96.44 99 LEU A CA 1
ATOM 774 C C . LEU A 1 99 ? -2.325 9.819 -3.912 1.00 96.44 99 LEU A C 1
ATOM 776 O O . LEU A 1 99 ? -3.171 9.916 -3.028 1.00 96.44 99 LEU A O 1
ATOM 780 N N . GLY A 1 100 ? -2.655 9.803 -5.206 1.00 95.44 100 GLY A N 1
ATOM 781 C CA . GLY A 1 100 ? -4.028 9.865 -5.699 1.00 95.44 100 GLY A CA 1
ATOM 782 C C . GLY A 1 100 ? -4.907 8.726 -5.177 1.00 95.44 100 GLY A C 1
ATOM 783 O O . GLY A 1 100 ? -6.097 8.937 -4.978 1.00 95.44 100 GLY A O 1
ATOM 784 N N . TYR A 1 101 ? -4.332 7.554 -4.893 1.00 95.56 101 TYR A N 1
ATOM 785 C CA . TYR A 1 101 ? -4.998 6.420 -4.239 1.00 95.56 101 TYR A CA 1
ATOM 786 C C . TYR A 1 101 ? -4.804 6.376 -2.717 1.00 95.56 101 TYR A C 1
ATOM 788 O O . TYR A 1 101 ? -5.131 5.371 -2.088 1.00 95.56 101 TYR A O 1
ATOM 796 N N . ASN A 1 102 ? -4.317 7.466 -2.120 1.00 95.12 102 ASN A N 1
ATOM 797 C CA . ASN A 1 102 ? -4.079 7.609 -0.686 1.00 95.12 102 ASN A CA 1
ATOM 798 C C . ASN A 1 102 ? -3.079 6.577 -0.126 1.00 95.12 102 ASN A C 1
ATOM 800 O O . ASN A 1 102 ? -3.121 6.229 1.053 1.00 95.12 102 ASN A O 1
ATOM 804 N N . VAL A 1 103 ? -2.175 6.061 -0.968 1.00 96.38 103 VAL A N 1
ATOM 805 C CA . VAL A 1 103 ? -1.121 5.137 -0.537 1.00 96.38 103 VAL A CA 1
ATOM 806 C C . VAL A 1 103 ? -0.123 5.901 0.345 1.00 96.38 103 VAL A C 1
ATOM 808 O O . VAL A 1 103 ? 0.436 6.895 -0.118 1.00 96.38 103 VAL A O 1
ATOM 811 N N . PRO A 1 104 ? 0.152 5.454 1.586 1.00 95.44 104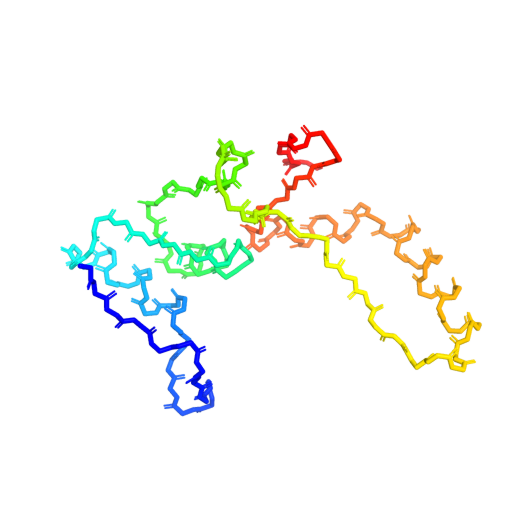 PRO A N 1
ATOM 812 C CA . PRO A 1 104 ? 1.141 6.095 2.443 1.00 95.44 104 PRO A CA 1
ATOM 813 C C . PRO A 1 104 ? 2.549 5.821 1.906 1.00 95.44 104 PRO A C 1
ATOM 815 O O . PRO A 1 104 ? 3.003 4.674 1.872 1.00 95.44 104 PRO A O 1
ATOM 818 N N . LEU A 1 105 ? 3.232 6.882 1.484 1.00 95.75 105 LEU A N 1
ATOM 819 C CA . LEU A 1 105 ? 4.590 6.835 0.954 1.00 95.75 105 LEU A CA 1
ATOM 820 C C . LEU A 1 105 ? 5.585 7.376 1.980 1.00 95.75 105 LEU A C 1
ATOM 822 O O . LEU A 1 105 ? 5.295 8.341 2.687 1.00 95.75 105 LEU A O 1
ATOM 826 N N . ILE A 1 106 ? 6.764 6.762 2.028 1.00 94.25 106 ILE A N 1
ATOM 827 C CA . ILE A 1 106 ? 7.877 7.166 2.889 1.00 94.25 106 ILE A CA 1
ATOM 828 C C . ILE A 1 106 ? 9.175 7.221 2.082 1.00 94.25 106 ILE A C 1
ATOM 830 O O . ILE A 1 106 ? 9.359 6.437 1.146 1.00 94.25 106 ILE A O 1
ATOM 834 N N . ASP A 1 107 ? 10.058 8.149 2.437 1.00 91.81 107 ASP A N 1
ATOM 835 C CA . ASP A 1 107 ? 11.397 8.266 1.864 1.00 91.81 107 ASP A CA 1
ATOM 836 C C . ASP A 1 107 ? 12.408 7.325 2.554 1.00 91.81 107 ASP A C 1
ATOM 838 O O . ASP A 1 107 ? 12.066 6.496 3.400 1.00 91.81 107 ASP A O 1
ATOM 842 N N . GLU A 1 108 ? 13.684 7.426 2.176 1.00 87.12 108 GLU A N 1
ATOM 843 C CA . GLU A 1 108 ? 14.748 6.579 2.735 1.00 87.12 108 GLU A CA 1
ATOM 844 C C . GLU A 1 108 ? 15.082 6.871 4.205 1.00 87.12 108 GLU A C 1
ATOM 846 O O . GLU A 1 108 ? 15.747 6.059 4.851 1.00 87.12 108 GLU A O 1
ATOM 851 N N . HIS A 1 109 ? 14.618 8.007 4.721 1.00 88.94 109 HIS A N 1
ATOM 852 C CA . HIS A 1 109 ? 14.786 8.457 6.098 1.00 88.94 109 HIS A CA 1
ATOM 853 C C . HIS A 1 109 ? 13.494 8.281 6.913 1.00 88.94 109 HIS A C 1
ATOM 855 O O . HIS A 1 109 ? 13.374 8.858 7.993 1.00 88.94 109 HIS A O 1
ATOM 861 N N . ASP A 1 110 ? 12.542 7.490 6.404 1.00 88.75 110 ASP A N 1
ATOM 862 C CA . ASP A 1 110 ? 11.235 7.232 7.006 1.00 88.75 110 ASP A CA 1
ATOM 863 C C . ASP A 1 110 ? 10.344 8.494 7.128 1.00 88.75 110 ASP A C 1
ATOM 865 O O . ASP A 1 110 ? 9.398 8.526 7.919 1.00 88.75 110 ASP A O 1
ATOM 869 N N . ASN A 1 111 ? 10.592 9.538 6.328 1.00 92.31 111 ASN A N 1
ATOM 870 C CA . ASN A 1 111 ? 9.727 10.718 6.278 1.00 92.31 111 ASN A CA 1
ATOM 871 C C . ASN A 1 111 ? 8.557 10.505 5.307 1.00 92.31 111 ASN A C 1
ATOM 873 O O . ASN A 1 111 ? 8.768 9.960 4.222 1.00 92.31 111 ASN A O 1
ATOM 877 N N . PRO A 1 112 ? 7.341 10.984 5.627 1.00 91.12 112 PRO A N 1
ATOM 878 C CA . PRO A 1 112 ? 6.215 10.934 4.699 1.00 91.12 112 PRO A CA 1
ATOM 879 C C . PRO A 1 112 ? 6.475 11.723 3.410 1.00 91.12 112 PRO A C 1
ATOM 881 O O . PRO A 1 112 ? 6.897 12.878 3.459 1.00 91.12 112 PRO A O 1
ATOM 884 N N . ILE A 1 113 ? 6.141 11.128 2.264 1.00 92.00 113 ILE A N 1
ATOM 885 C CA . ILE A 1 113 ? 6.068 11.825 0.973 1.00 92.00 113 ILE A CA 1
ATOM 886 C C . ILE A 1 113 ? 4.613 12.246 0.768 1.00 92.00 113 ILE A C 1
ATOM 888 O O . ILE A 1 113 ? 3.722 11.398 0.771 1.00 92.00 113 ILE A O 1
ATOM 892 N N . THR A 1 114 ? 4.365 13.547 0.621 1.00 87.31 114 THR A N 1
ATOM 893 C CA . THR A 1 114 ? 3.005 14.118 0.546 1.00 87.31 114 THR A CA 1
ATOM 894 C C . THR A 1 114 ? 2.725 14.890 -0.740 1.00 87.31 114 THR A C 1
ATOM 896 O O . THR A 1 114 ? 1.581 15.292 -0.957 1.00 87.31 114 THR A O 1
ATOM 899 N N . GLN A 1 115 ? 3.741 15.103 -1.582 1.00 71.62 115 GLN A N 1
ATOM 900 C CA . GLN A 1 115 ? 3.671 15.851 -2.840 1.00 71.62 115 GLN A CA 1
ATOM 901 C C . GLN A 1 115 ? 4.519 15.170 -3.911 1.00 71.62 115 GLN A C 1
ATOM 903 O O . GLN A 1 115 ? 5.569 14.594 -3.540 1.00 71.62 115 GLN A O 1
#

Radius of gyration: 16.82 Å; chains: 1; bounding box: 38×32×40 Å

Secondary structure (DSSP, 8-state):
-----S---TTTS--HHHHHHHHHHTTS-S-----HHHHHHHHHHTT-----------SSSS-S---------TT-HHHHHHHHHHHHHTHHHHHHHHHHTT--EE-TTSPEE--

Sequence (115 aa):
AKIYPLAVDTRVTPSMGEVMIKDMLAGKIDAAVLWGPMAGYYARELGADVTIVPLLKEKTGSRMSYRITMGVRPSDQEWKRTLNRVIRENQTEIIKILLGYNVPLIDEHDNPITQ